Protein AF-A0A8J6YKX6-F1 (afdb_monomer)

Sequence (148 aa):
MSGEEVKLAVQTTLLSKEGQEGFKKIFEDPKFSSQLAKSMMKENQSLLKDLMKDPEYQKMMIQVMKDPEFEKNLLDLMKSSAYRNQVMTVMKDALQSPLFMDELMKLIAKAQEEAMKPEKKKGGEGSGGEGGGGGSDGGGGSQAGGGG

Foldseek 3Di:
DDPVVVVVVVVCCCPDPVNVVVVVVQCVDPVSVVVVCVVCVVVVVVVVVVLCVPPVSVVVVVVVCPPVVNVVVVVVVCVDPVNVVVVVVVVVVCCVDPVNVVVVVVVVVVVVVVVPPPPPPPDDDDDDDDDDDDDDDDDDDDDDDDDD

Structure (mmCIF, N/CA/C/O backbone):
data_AF-A0A8J6YKX6-F1
#
_entry.id   AF-A0A8J6YKX6-F1
#
loop_
_atom_site.group_PDB
_atom_site.id
_atom_site.type_symbol
_atom_site.label_atom_id
_atom_site.label_alt_id
_atom_site.label_comp_id
_atom_site.label_asym_id
_atom_site.label_entity_id
_atom_site.label_seq_id
_atom_site.pdbx_PDB_ins_code
_atom_site.Cartn_x
_atom_site.Cartn_y
_atom_site.Cartn_z
_atom_site.occupancy
_atom_site.B_iso_or_equiv
_atom_site.auth_seq_id
_atom_site.auth_comp_id
_atom_site.auth_asym_id
_atom_site.auth_atom_id
_atom_site.pdbx_PDB_model_num
ATOM 1 N N . MET A 1 1 ? -43.931 2.235 36.702 1.00 64.62 1 MET A N 1
ATOM 2 C CA . MET A 1 1 ? -43.121 2.652 35.547 1.00 64.62 1 MET A CA 1
ATOM 3 C C . MET A 1 1 ? -43.669 1.956 34.320 1.00 64.62 1 MET A C 1
ATOM 5 O O . MET A 1 1 ? -43.678 0.727 34.297 1.00 64.62 1 MET A O 1
ATOM 9 N N . SER A 1 2 ? -44.217 2.710 33.373 1.00 84.94 2 SER A N 1
ATOM 10 C CA . SER A 1 2 ? -44.665 2.176 32.083 1.00 84.94 2 SER A CA 1
ATOM 11 C C . SER A 1 2 ? -43.454 1.860 31.192 1.00 84.94 2 SER A C 1
ATOM 13 O O . SER A 1 2 ? -42.360 2.390 31.397 1.00 84.94 2 SER A O 1
ATOM 15 N N . GLY A 1 3 ? -43.622 0.997 30.185 1.00 87.00 3 GLY A N 1
ATOM 16 C CA . GLY A 1 3 ? -42.544 0.701 29.229 1.00 87.00 3 GLY A CA 1
ATOM 17 C C . GLY A 1 3 ? -42.051 1.940 28.466 1.00 87.00 3 GLY A C 1
ATOM 18 O O . GLY A 1 3 ? -40.880 2.010 28.093 1.00 87.00 3 GLY A O 1
ATOM 19 N N . GLU A 1 4 ? -42.914 2.943 28.287 1.00 88.62 4 GLU A N 1
ATOM 20 C CA . GLU A 1 4 ? -42.566 4.221 27.656 1.00 88.62 4 GLU A CA 1
ATOM 21 C C . GLU A 1 4 ? -41.690 5.095 28.557 1.00 88.62 4 GLU A C 1
ATOM 23 O O . GLU A 1 4 ? -40.705 5.660 28.084 1.00 88.62 4 GLU A O 1
ATOM 28 N N . GLU A 1 5 ? -41.978 5.142 29.859 1.00 88.00 5 GLU A N 1
ATOM 29 C CA . GLU A 1 5 ? -41.156 5.863 30.839 1.00 88.00 5 GLU A CA 1
ATOM 30 C C . GLU A 1 5 ? -39.748 5.259 30.938 1.00 88.00 5 GLU A C 1
ATOM 32 O O . GLU A 1 5 ? -38.759 5.992 30.979 1.00 88.00 5 GLU A O 1
ATOM 37 N N . VAL A 1 6 ? -39.638 3.924 30.902 1.00 87.94 6 VAL A N 1
ATOM 38 C CA . VAL A 1 6 ? -38.342 3.224 30.900 1.00 87.94 6 VAL A CA 1
ATOM 39 C C . VAL A 1 6 ? -37.559 3.526 29.622 1.00 87.94 6 VAL A C 1
ATOM 41 O O . VAL A 1 6 ? -36.370 3.836 29.689 1.00 87.94 6 VAL A O 1
ATOM 44 N N . LYS A 1 7 ? -38.209 3.491 28.453 1.00 90.44 7 LYS A N 1
ATOM 45 C CA . LYS A 1 7 ? -37.564 3.812 27.171 1.00 90.44 7 LYS A CA 1
ATOM 46 C C . LYS A 1 7 ? -37.055 5.255 27.139 1.00 90.44 7 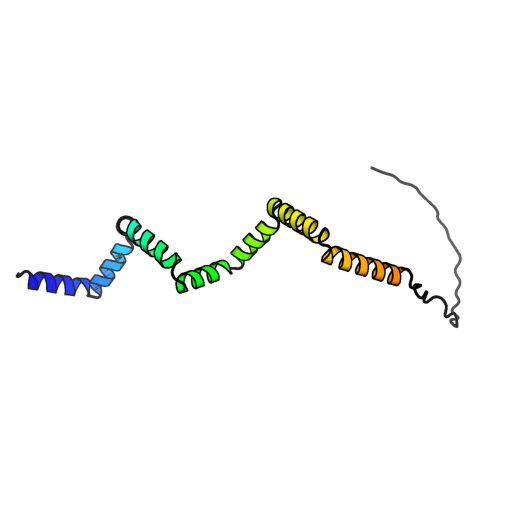LYS A C 1
ATOM 48 O O . LYS A 1 7 ? -35.927 5.485 26.706 1.00 90.44 7 LYS A O 1
ATOM 53 N N . LEU A 1 8 ? -37.860 6.208 27.614 1.00 91.81 8 LEU A N 1
ATOM 54 C CA . LEU A 1 8 ? -37.495 7.625 27.662 1.00 91.81 8 LEU A CA 1
ATOM 55 C C . LEU A 1 8 ? -36.328 7.871 28.627 1.00 91.81 8 LEU A C 1
ATOM 57 O O . LEU A 1 8 ? -35.396 8.601 28.287 1.00 91.81 8 LEU A O 1
ATOM 61 N N . ALA A 1 9 ? -36.346 7.229 29.798 1.00 89.38 9 ALA A N 1
ATOM 62 C CA . ALA A 1 9 ? -35.261 7.314 30.770 1.00 89.38 9 ALA A CA 1
ATOM 63 C C . ALA A 1 9 ? -33.952 6.764 30.189 1.00 89.38 9 ALA A C 1
ATOM 65 O O . 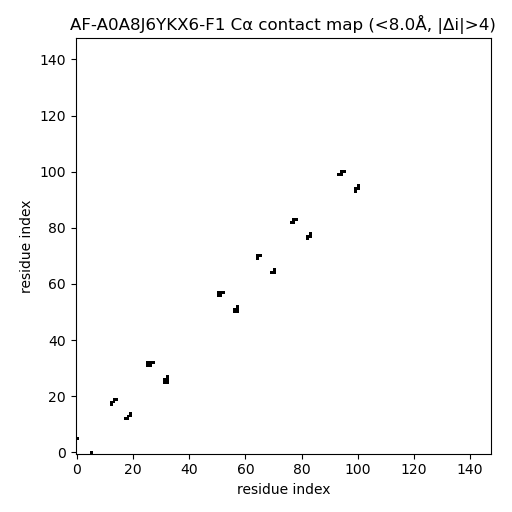ALA A 1 9 ? -32.937 7.455 30.211 1.00 89.38 9 ALA A O 1
ATOM 66 N N . VAL A 1 10 ? -33.990 5.576 29.574 1.00 86.62 10 VAL A N 1
ATOM 67 C CA . VAL A 1 10 ? -32.820 4.978 28.912 1.00 86.62 10 VAL A CA 1
ATOM 68 C C . VAL A 1 10 ? -32.302 5.885 27.797 1.00 86.62 10 VAL A C 1
ATOM 70 O O . VAL A 1 10 ? -31.114 6.183 27.761 1.00 86.62 10 VAL A O 1
ATOM 73 N N . GLN A 1 11 ? -33.169 6.387 26.917 1.00 87.81 11 GLN A N 1
ATOM 74 C CA . GLN A 1 11 ? -32.756 7.280 25.833 1.00 87.81 11 GLN A CA 1
ATOM 75 C C . GLN A 1 11 ? -32.114 8.569 26.363 1.00 87.81 11 GLN A C 1
ATOM 77 O O . GLN A 1 11 ? -31.071 8.986 25.863 1.00 87.81 11 GLN A O 1
ATOM 82 N N . THR A 1 12 ? -32.704 9.170 27.396 1.00 89.94 12 THR A N 1
ATOM 83 C CA . THR A 1 12 ? -32.188 10.398 28.013 1.00 89.94 12 THR A CA 1
ATOM 84 C C . THR A 1 12 ? -30.823 10.160 28.646 1.00 89.94 12 THR A C 1
ATOM 86 O O . THR A 1 12 ? -29.912 10.953 28.435 1.00 89.94 12 THR A O 1
ATOM 89 N N . THR A 1 13 ? -30.645 9.046 29.361 1.00 88.88 13 THR A N 1
ATOM 90 C CA . THR A 1 13 ? -29.366 8.694 29.989 1.00 88.88 13 THR A CA 1
ATOM 91 C C . THR A 1 13 ? -28.289 8.356 28.960 1.00 88.88 13 THR A C 1
ATOM 93 O O . THR A 1 13 ? -27.156 8.789 29.121 1.00 88.88 13 THR A O 1
ATOM 96 N N . LEU A 1 14 ? -28.613 7.626 27.888 1.00 87.88 14 LEU A N 1
ATOM 97 C CA . LEU A 1 14 ? -27.630 7.269 26.854 1.00 87.88 14 LEU A CA 1
ATOM 98 C C . LEU A 1 14 ? -27.178 8.487 26.034 1.00 87.88 14 LEU A C 1
ATOM 100 O O . LEU A 1 14 ? -26.025 8.547 25.613 1.00 87.88 14 LEU A O 1
ATOM 104 N N . LEU A 1 15 ? -28.079 9.445 25.794 1.00 90.88 15 LEU A N 1
ATOM 105 C CA . LEU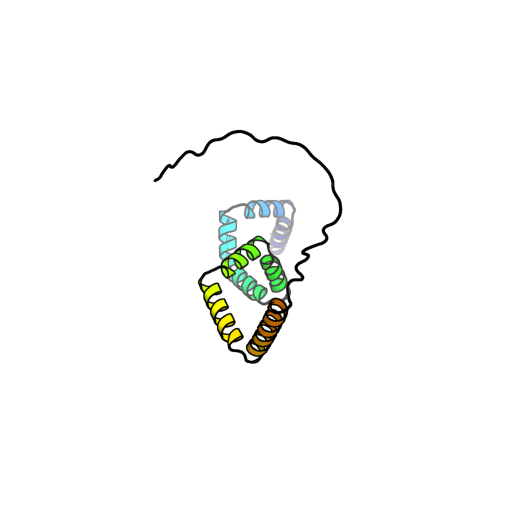 A 1 15 ? -27.790 10.651 25.013 1.00 90.88 15 LEU A CA 1
ATOM 106 C C . LEU A 1 15 ? -27.223 11.803 25.854 1.00 90.88 15 LEU A C 1
ATOM 108 O O . LEU A 1 15 ? -26.753 12.786 25.275 1.00 90.88 15 LEU A O 1
ATOM 112 N N . SER A 1 16 ? -27.251 11.704 27.188 1.00 94.25 16 SER A N 1
ATOM 113 C CA . SER A 1 16 ? -26.675 12.722 28.068 1.00 94.25 16 SER A CA 1
ATOM 114 C C . SER A 1 16 ? -25.150 12.775 27.933 1.00 94.25 16 SER A C 1
ATOM 116 O O . SER A 1 16 ? -24.506 11.838 27.453 1.00 94.25 16 SER A O 1
ATOM 118 N N . LYS A 1 17 ? -24.545 13.883 28.372 1.00 92.94 17 LYS A N 1
ATOM 119 C CA . LYS A 1 17 ? -23.082 14.024 28.369 1.00 92.94 17 LYS A CA 1
ATOM 120 C C . LYS A 1 17 ? -22.421 12.968 29.251 1.00 92.94 17 LYS A C 1
ATOM 122 O O . LYS A 1 17 ? -21.433 12.366 28.848 1.00 92.94 17 LYS A O 1
ATOM 127 N N . GLU A 1 18 ? -23.016 12.693 30.405 1.00 90.81 18 GLU A N 1
ATOM 128 C CA . GLU A 1 18 ? -22.569 11.673 31.353 1.00 90.81 18 GLU A CA 1
ATOM 129 C C . GLU A 1 18 ? -22.667 10.270 30.737 1.00 90.81 18 GLU A C 1
ATOM 131 O O . GLU A 1 18 ? -21.757 9.460 30.908 1.00 90.81 18 GLU A O 1
ATOM 136 N N . GLY A 1 19 ? -23.724 9.998 29.963 1.00 88.69 19 GLY A N 1
ATOM 137 C CA . GLY A 1 19 ? -23.857 8.771 29.178 1.00 88.69 19 GLY A CA 1
ATOM 138 C C . GLY A 1 19 ? -22.756 8.625 28.131 1.00 88.69 19 GLY A C 1
ATOM 139 O O . GLY A 1 19 ? -22.103 7.585 28.066 1.00 88.69 19 GLY A O 1
ATOM 140 N N . GLN A 1 20 ? -22.490 9.678 27.352 1.00 90.19 20 GLN A N 1
ATOM 141 C CA . GLN A 1 20 ? -21.415 9.685 26.352 1.00 90.19 20 GLN A CA 1
ATOM 142 C C . GLN A 1 20 ? -20.028 9.495 26.983 1.00 90.19 20 GLN A C 1
ATOM 144 O O . GLN A 1 20 ? -19.210 8.742 26.454 1.00 90.19 20 GLN A O 1
ATOM 149 N N . GLU A 1 21 ? -19.751 10.143 28.115 1.00 92.75 21 GLU A N 1
ATOM 150 C CA . GLU A 1 21 ? -18.509 9.955 28.873 1.00 92.75 21 GLU A CA 1
ATOM 151 C C . GLU A 1 21 ? -18.394 8.543 29.454 1.00 92.75 21 GLU A C 1
ATOM 153 O O . GLU A 1 21 ? -17.321 7.938 29.399 1.00 92.75 21 GLU A O 1
ATOM 158 N N . GLY A 1 22 ? -19.497 7.992 29.966 1.00 89.88 22 GLY A N 1
ATOM 159 C CA . GLY A 1 22 ? -19.578 6.605 30.414 1.00 89.88 22 GLY A CA 1
ATOM 160 C C . GLY A 1 22 ? -19.259 5.628 29.284 1.00 89.88 22 GLY A C 1
ATOM 161 O O . GLY A 1 22 ? -18.421 4.745 29.460 1.00 89.88 22 GLY A O 1
ATOM 162 N N . PHE A 1 23 ? -19.841 5.831 28.099 1.00 87.88 23 PHE A N 1
ATOM 163 C CA . PHE A 1 23 ? -19.519 5.027 26.921 1.00 87.88 23 PHE A CA 1
ATOM 164 C C . PHE A 1 23 ? -18.056 5.145 26.523 1.00 87.88 23 PHE A C 1
ATOM 166 O O . PHE A 1 23 ? -17.433 4.114 26.301 1.00 87.88 23 PHE A O 1
ATOM 173 N N . LYS A 1 24 ? -17.473 6.349 26.477 1.00 89.19 24 LYS A N 1
ATOM 174 C CA . LYS A 1 24 ? -16.042 6.510 26.162 1.00 89.19 24 LYS A CA 1
ATOM 175 C C . LYS A 1 24 ? -15.160 5.662 27.082 1.00 89.19 24 LYS A C 1
ATOM 177 O O . LYS A 1 24 ? -14.336 4.903 26.585 1.00 89.19 24 LYS A O 1
ATOM 182 N N . LYS A 1 25 ? -15.413 5.694 28.394 1.00 92.50 25 LYS A N 1
ATOM 183 C CA . LYS A 1 25 ? -14.687 4.867 29.376 1.00 92.50 25 LYS A CA 1
ATOM 184 C C . LYS A 1 25 ? -14.881 3.366 29.148 1.00 92.50 25 LYS A C 1
ATOM 186 O O . LYS A 1 25 ? -13.948 2.594 29.320 1.00 92.50 25 LYS A O 1
ATOM 191 N N . ILE A 1 26 ? -16.082 2.944 28.755 1.00 91.06 26 ILE A N 1
ATOM 192 C CA . ILE A 1 26 ? -16.368 1.538 28.429 1.00 91.06 26 ILE A CA 1
ATOM 193 C C . ILE A 1 26 ? -15.637 1.113 27.146 1.00 91.06 26 ILE A C 1
ATOM 195 O O . ILE A 1 26 ? -15.106 0.011 27.086 1.00 91.06 26 ILE A O 1
ATOM 199 N N . PHE A 1 27 ? -15.560 1.979 26.135 1.00 89.94 27 PHE A N 1
ATOM 200 C CA . PHE A 1 27 ? -14.796 1.720 24.910 1.00 89.94 27 PHE A CA 1
ATOM 201 C C . PHE A 1 27 ? -13.281 1.667 25.156 1.00 89.94 27 PHE A C 1
ATOM 203 O O . PHE A 1 27 ? -12.570 0.946 24.461 1.00 89.94 27 PHE A O 1
ATOM 210 N N . GLU A 1 28 ? -12.773 2.378 26.159 1.00 92.81 28 GLU A N 1
ATOM 211 C CA . GLU A 1 28 ? -11.372 2.274 26.580 1.00 92.81 28 GLU A CA 1
ATOM 212 C C . GLU A 1 28 ? -11.061 0.946 27.296 1.00 92.81 28 GLU A C 1
ATOM 214 O O . GLU A 1 28 ? -9.893 0.557 27.367 1.00 92.81 28 GLU A O 1
ATOM 219 N N . ASP A 1 29 ? -12.072 0.207 27.778 1.00 95.31 29 ASP A N 1
ATOM 220 C CA . ASP A 1 29 ? -11.866 -1.109 28.385 1.00 95.31 29 ASP A CA 1
ATOM 221 C C . ASP A 1 29 ? -11.449 -2.153 27.322 1.00 95.31 29 ASP A C 1
ATOM 223 O O . ASP A 1 29 ? -12.208 -2.444 26.387 1.00 95.31 29 ASP A O 1
ATOM 227 N N . PRO A 1 30 ? -10.270 -2.793 27.460 1.00 93.50 30 PRO A N 1
ATOM 228 C CA . PRO A 1 30 ? -9.772 -3.736 26.460 1.00 93.50 30 PRO A CA 1
ATOM 229 C C . PRO A 1 30 ? -10.638 -4.988 26.289 1.00 93.50 30 PRO A C 1
ATOM 231 O O . PRO A 1 30 ? -10.671 -5.564 25.198 1.00 93.50 30 PRO A O 1
ATOM 234 N N . LYS A 1 31 ? -11.329 -5.449 27.341 1.00 93.19 31 LYS A N 1
ATOM 235 C CA . LYS A 1 31 ? -12.1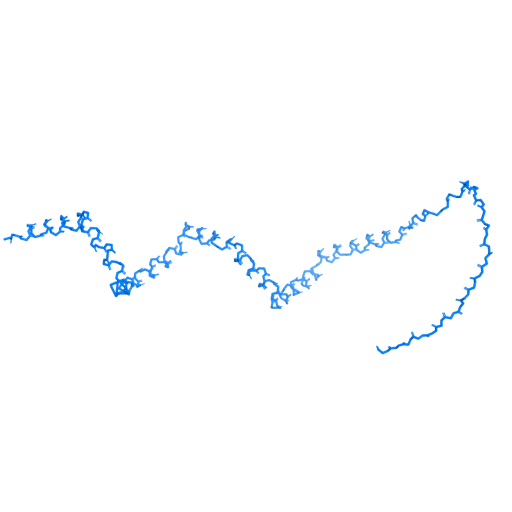86 -6.642 27.254 1.00 93.19 31 LYS A CA 1
ATOM 236 C C . LYS A 1 31 ? -13.442 -6.318 26.464 1.00 93.19 31 LYS A C 1
ATOM 238 O O . LYS A 1 31 ? -13.791 -7.086 25.565 1.00 93.19 31 LYS A O 1
ATOM 243 N N . PHE A 1 32 ? -14.075 -5.185 26.761 1.00 92.69 32 PHE A N 1
ATOM 244 C CA . PHE A 1 32 ? -15.230 -4.701 26.016 1.00 92.69 32 PHE A CA 1
ATOM 245 C C . PHE A 1 32 ? -14.866 -4.446 24.552 1.00 92.69 32 PHE A C 1
ATOM 247 O O . PHE A 1 32 ? -15.485 -5.030 23.663 1.00 92.69 32 PHE A O 1
ATOM 254 N N . SER A 1 33 ? -13.802 -3.683 24.291 1.00 92.38 33 SER A N 1
ATOM 255 C CA . SER A 1 33 ? -13.340 -3.405 22.926 1.00 92.38 33 SER A CA 1
ATOM 256 C C . SER A 1 33 ? -12.951 -4.669 22.157 1.00 92.38 33 SER A C 1
ATOM 258 O O . SER A 1 33 ? -13.267 -4.786 20.976 1.00 92.38 33 SER A O 1
ATOM 260 N N . SER A 1 34 ? -12.345 -5.669 22.808 1.00 93.50 34 SER A N 1
ATOM 261 C CA . SER A 1 34 ? -12.057 -6.959 22.167 1.00 93.50 34 SER A CA 1
ATOM 262 C C . SER A 1 34 ? -13.329 -7.721 21.795 1.00 93.50 34 SER A C 1
ATOM 264 O O . SER A 1 34 ? -13.420 -8.270 20.696 1.00 93.50 34 SER A O 1
ATOM 266 N N . GLN A 1 35 ? -14.313 -7.778 22.694 1.00 94.38 35 GLN A N 1
ATOM 267 C CA . GLN A 1 35 ? -15.582 -8.456 22.427 1.00 94.38 35 GLN A CA 1
ATOM 268 C C . GLN A 1 35 ? -16.385 -7.745 21.337 1.00 94.38 35 GLN A C 1
ATOM 270 O O . GLN A 1 35 ? -16.918 -8.415 20.453 1.00 94.38 35 GLN A O 1
ATOM 275 N N . LEU A 1 36 ? -16.408 -6.413 21.353 1.00 92.12 36 LEU A N 1
ATOM 276 C CA . LEU A 1 36 ? -17.054 -5.605 20.328 1.00 92.12 36 LEU A CA 1
ATOM 277 C C . LEU A 1 36 ? -16.364 -5.756 18.966 1.00 92.12 36 LEU A C 1
ATOM 279 O O . LEU A 1 36 ? -17.023 -5.988 17.957 1.00 92.12 36 LEU A O 1
ATOM 283 N N . ALA A 1 37 ? -15.031 -5.708 18.923 1.00 92.50 37 ALA A N 1
ATOM 284 C CA . ALA A 1 37 ? -14.287 -5.932 17.686 1.00 92.50 37 ALA A CA 1
ATOM 285 C C . ALA A 1 37 ? -14.559 -7.331 17.110 1.00 92.50 37 ALA A C 1
ATOM 287 O O . ALA A 1 37 ? -14.730 -7.477 15.901 1.00 92.50 37 ALA A O 1
ATOM 288 N N . LYS A 1 38 ? -14.647 -8.357 17.968 1.00 94.81 38 LYS A N 1
ATOM 289 C CA . LYS A 1 38 ? -14.991 -9.727 17.556 1.00 94.81 38 LYS A CA 1
ATOM 290 C C . LYS A 1 38 ? -16.414 -9.830 17.018 1.00 94.81 38 LYS A C 1
ATOM 292 O O . LYS A 1 38 ? -16.613 -10.513 16.017 1.00 94.81 38 LYS A O 1
ATOM 297 N N . SER A 1 39 ? -17.385 -9.177 17.656 1.00 94.94 39 SER A N 1
ATOM 298 C CA . SER A 1 39 ? -18.780 -9.235 17.210 1.00 94.94 39 SER A CA 1
ATOM 299 C C . SER A 1 39 ? -18.998 -8.508 15.886 1.00 94.94 39 SER A C 1
ATOM 301 O O . SER A 1 39 ? -19.799 -8.973 15.088 1.00 94.94 39 SER A O 1
ATOM 303 N N . MET A 1 40 ? -18.255 -7.427 15.627 1.00 94.12 40 MET A N 1
ATOM 304 C CA . MET A 1 40 ? -18.339 -6.654 14.382 1.00 94.12 40 MET A CA 1
ATOM 305 C C . MET A 1 40 ? -17.403 -7.161 13.278 1.00 94.12 40 MET A C 1
ATOM 307 O O . MET A 1 40 ? -17.414 -6.625 12.171 1.00 94.12 40 MET A O 1
ATOM 311 N N . MET A 1 41 ? -16.553 -8.156 13.553 1.00 93.00 41 MET A N 1
ATOM 312 C CA . MET A 1 41 ? -15.468 -8.554 12.650 1.00 93.00 41 MET A CA 1
ATOM 313 C C . MET A 1 41 ? -15.978 -8.976 11.268 1.00 93.00 41 MET A C 1
ATOM 315 O O . MET A 1 41 ? -15.386 -8.611 10.252 1.00 93.00 41 MET A O 1
ATOM 319 N N . LYS A 1 42 ? -17.075 -9.739 11.224 1.00 95.56 42 LYS A N 1
ATOM 320 C CA . LYS A 1 42 ? -17.624 -10.295 9.983 1.00 95.56 42 LYS A CA 1
ATOM 321 C C . LYS A 1 42 ? -18.219 -9.198 9.101 1.00 95.56 42 LYS A C 1
ATOM 323 O O . LYS A 1 42 ? -17.928 -9.132 7.907 1.00 95.56 42 LYS A O 1
ATOM 328 N N . GLU A 1 43 ? -19.016 -8.325 9.696 1.00 95.00 43 GLU A N 1
ATOM 329 C CA . GLU A 1 43 ? -19.667 -7.195 9.042 1.00 95.00 43 GLU A CA 1
ATOM 330 C C . GLU A 1 43 ? -18.620 -6.177 8.591 1.00 95.00 43 GLU A C 1
ATOM 332 O O . GLU A 1 43 ? -18.653 -5.735 7.445 1.00 95.00 43 GLU A O 1
ATOM 337 N N . ASN A 1 44 ? -17.626 -5.885 9.436 1.00 93.81 44 ASN A N 1
ATOM 338 C CA . ASN A 1 44 ? -16.520 -4.996 9.095 1.00 93.81 44 ASN A CA 1
ATOM 339 C C . ASN A 1 44 ? -15.674 -5.553 7.940 1.00 93.81 44 ASN A C 1
ATOM 341 O O . ASN A 1 44 ? -15.287 -4.811 7.042 1.00 93.81 44 ASN A O 1
ATOM 345 N N . GLN A 1 45 ? -15.425 -6.867 7.905 1.00 94.75 45 GLN A N 1
ATOM 346 C CA . GLN A 1 45 ? -14.742 -7.499 6.776 1.00 94.75 45 GLN A CA 1
ATOM 347 C C . GLN A 1 45 ? -15.558 -7.385 5.481 1.00 94.75 45 GLN A C 1
ATOM 349 O O . GLN A 1 45 ? -14.977 -7.157 4.419 1.00 94.75 45 GLN A O 1
ATOM 354 N N . SER A 1 46 ? -16.880 -7.564 5.547 1.00 95.81 46 SER A N 1
ATOM 355 C CA . SER A 1 46 ? -17.752 -7.380 4.381 1.00 95.81 46 SER A CA 1
ATOM 356 C C . SER A 1 46 ? -17.707 -5.936 3.892 1.00 95.81 46 SER A C 1
ATOM 358 O O . SER A 1 46 ? -17.443 -5.702 2.717 1.00 95.81 46 SER A O 1
ATOM 360 N N . LEU A 1 47 ? -17.856 -4.979 4.810 1.00 95.56 47 LEU A N 1
ATOM 361 C CA . LEU A 1 47 ? -17.780 -3.553 4.517 1.00 95.56 47 LEU A CA 1
ATOM 362 C C . LEU A 1 47 ? -16.449 -3.188 3.853 1.00 95.56 47 LEU A C 1
ATOM 364 O O . LEU A 1 47 ? -16.454 -2.558 2.803 1.00 95.56 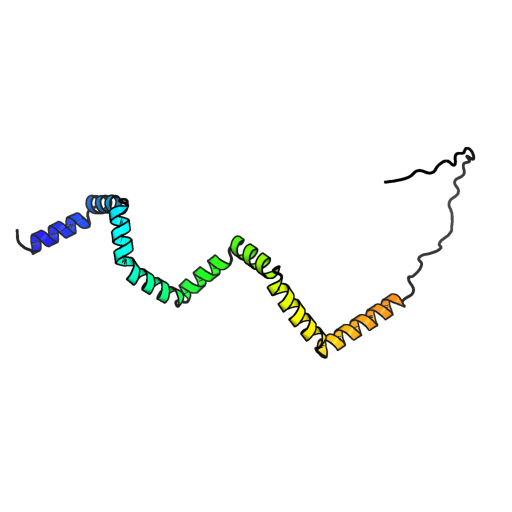47 LEU A O 1
ATOM 368 N N . LEU A 1 48 ? -15.313 -3.629 4.406 1.00 93.94 48 LEU A N 1
ATOM 369 C CA . LEU A 1 48 ? -13.999 -3.379 3.804 1.00 93.94 48 LEU A CA 1
ATOM 370 C C . LEU A 1 48 ? -13.888 -3.973 2.395 1.00 93.94 48 LEU A C 1
ATOM 372 O O . LEU A 1 48 ? -13.331 -3.335 1.506 1.00 93.94 48 LEU A O 1
ATOM 376 N N . LYS A 1 49 ? -14.414 -5.182 2.166 1.00 95.06 49 LYS A N 1
ATOM 377 C CA . LYS A 1 49 ? -14.406 -5.812 0.834 1.00 95.06 49 LYS A CA 1
ATOM 378 C C . LYS A 1 49 ? -15.235 -5.047 -0.183 1.00 95.06 49 LYS A C 1
ATOM 380 O O . LYS A 1 49 ? -14.857 -5.013 -1.352 1.00 95.06 49 LYS A O 1
ATOM 385 N N . ASP A 1 50 ? -16.348 -4.475 0.243 1.00 95.50 50 ASP A N 1
ATOM 386 C CA . ASP A 1 50 ? -17.203 -3.691 -0.637 1.00 95.50 50 ASP A CA 1
ATOM 387 C C . ASP A 1 50 ? -16.616 -2.299 -0.879 1.00 95.50 50 ASP A C 1
ATOM 389 O O . ASP A 1 50 ? -16.562 -1.869 -2.029 1.00 95.50 50 ASP A O 1
ATOM 393 N N . LEU A 1 51 ? -16.027 -1.667 0.141 1.00 94.69 51 LEU A N 1
ATOM 394 C CA . LEU A 1 51 ? -15.258 -0.430 -0.015 1.00 94.69 51 LEU A CA 1
ATOM 395 C C . LEU A 1 51 ? -14.055 -0.612 -0.947 1.00 94.69 51 LEU A C 1
ATOM 397 O O . LEU A 1 51 ? -13.788 0.255 -1.759 1.00 94.69 51 LEU A O 1
ATOM 401 N N . MET A 1 52 ? -13.363 -1.754 -0.947 1.00 92.31 52 MET A N 1
ATOM 402 C CA . MET A 1 52 ? -12.288 -1.998 -1.928 1.00 92.31 52 MET A CA 1
ATOM 403 C C . MET A 1 52 ? -12.760 -1.955 -3.392 1.00 92.31 52 MET A C 1
ATOM 405 O O . MET A 1 52 ? -11.943 -1.761 -4.294 1.00 92.31 52 MET A O 1
ATOM 409 N N . LYS A 1 53 ? -14.058 -2.135 -3.654 1.00 94.56 53 LYS A N 1
ATOM 410 C CA . LYS A 1 53 ? -14.651 -2.013 -4.995 1.00 94.56 53 LYS A CA 1
ATOM 411 C C . LYS A 1 53 ? -15.134 -0.591 -5.289 1.00 94.56 53 LYS A C 1
ATOM 413 O O . LYS A 1 53 ? -15.462 -0.303 -6.437 1.00 94.56 53 LYS A O 1
ATOM 418 N N . ASP A 1 54 ? -15.189 0.268 -4.278 1.00 96.81 54 ASP A N 1
ATOM 419 C CA . ASP A 1 54 ? -15.630 1.648 -4.401 1.00 96.81 54 ASP A CA 1
ATOM 420 C C . ASP A 1 54 ? -14.526 2.537 -5.020 1.00 96.81 54 ASP A C 1
ATOM 422 O O . ASP A 1 54 ? -13.374 2.487 -4.572 1.00 96.81 54 ASP A O 1
ATOM 426 N N . PRO A 1 55 ? -14.836 3.366 -6.035 1.00 94.44 55 PRO A N 1
ATOM 427 C CA . PRO A 1 55 ? -13.842 4.209 -6.700 1.00 94.44 55 PRO A CA 1
ATOM 428 C C . PRO A 1 55 ? -13.160 5.241 -5.792 1.00 94.44 55 PRO A C 1
ATOM 430 O O . PRO A 1 55 ? -11.971 5.525 -5.974 1.00 94.44 55 PRO A O 1
ATOM 433 N N . GLU A 1 56 ? -13.874 5.825 -4.826 1.00 94.88 56 GLU A N 1
ATOM 434 C CA . GLU A 1 56 ? -13.291 6.821 -3.921 1.00 94.88 56 GLU A CA 1
ATOM 435 C C . GLU A 1 56 ? -12.326 6.153 -2.945 1.00 94.88 56 GLU A C 1
ATOM 437 O O . GLU A 1 56 ? -11.202 6.629 -2.748 1.00 94.88 56 GLU A O 1
ATOM 442 N N . TYR A 1 57 ? -12.711 4.999 -2.402 1.00 94.38 57 TYR A N 1
ATOM 443 C CA . TYR A 1 57 ? -11.832 4.215 -1.540 1.00 94.38 57 TYR A CA 1
ATOM 444 C C . TYR A 1 57 ? -10.598 3.692 -2.286 1.00 94.38 57 TYR A C 1
ATOM 446 O O . TYR A 1 57 ? -9.481 3.770 -1.768 1.00 94.38 57 TYR A O 1
ATOM 454 N N . GLN A 1 58 ? -10.752 3.238 -3.532 1.00 92.31 58 GLN A N 1
ATOM 455 C CA . GLN A 1 58 ? -9.620 2.870 -4.389 1.00 92.31 58 GLN A CA 1
ATOM 456 C C . GLN A 1 58 ? -8.667 4.045 -4.610 1.00 92.31 58 GLN A C 1
ATOM 458 O O . GLN A 1 58 ? -7.450 3.875 -4.532 1.00 92.31 58 GLN A O 1
ATOM 463 N N . LYS A 1 59 ? -9.194 5.251 -4.840 1.00 94.50 59 LYS A N 1
ATOM 464 C CA . LYS A 1 59 ? -8.371 6.454 -5.000 1.00 94.50 59 LYS A CA 1
ATOM 465 C C . LYS A 1 59 ? -7.571 6.765 -3.737 1.00 94.50 59 LYS A C 1
ATOM 467 O O . LYS A 1 59 ? -6.386 7.081 -3.847 1.00 94.50 59 LYS A O 1
ATOM 472 N N . MET A 1 60 ? -8.184 6.641 -2.560 1.00 92.75 60 MET A N 1
ATOM 473 C CA . MET A 1 60 ? -7.474 6.783 -1.284 1.00 92.75 60 MET A CA 1
ATOM 474 C C . MET A 1 60 ? -6.384 5.715 -1.132 1.00 92.75 60 MET A C 1
ATOM 476 O O . MET A 1 60 ? -5.255 6.042 -0.777 1.00 92.75 60 MET A O 1
ATOM 480 N N . MET A 1 61 ? -6.668 4.460 -1.486 1.00 90.38 61 MET A N 1
ATOM 481 C CA . MET A 1 61 ? -5.675 3.381 -1.434 1.00 90.38 61 MET A CA 1
ATOM 482 C C . MET A 1 61 ? -4.491 3.632 -2.382 1.00 90.38 61 MET A C 1
ATOM 484 O O . MET A 1 61 ? -3.338 3.433 -2.006 1.00 90.38 61 MET A O 1
ATOM 488 N N . ILE A 1 62 ? -4.747 4.136 -3.591 1.00 90.25 62 ILE A N 1
ATOM 489 C CA . ILE A 1 62 ? -3.692 4.521 -4.540 1.00 90.25 62 ILE A CA 1
ATOM 490 C C . ILE A 1 62 ? -2.840 5.664 -3.978 1.00 90.25 62 ILE A C 1
ATOM 492 O O . ILE A 1 62 ? -1.634 5.684 -4.200 1.00 90.25 62 ILE A O 1
ATOM 496 N N . GLN A 1 63 ? -3.434 6.619 -3.258 1.00 91.19 63 GLN A N 1
ATOM 497 C CA . GLN A 1 63 ? -2.660 7.671 -2.594 1.00 91.19 63 GLN A CA 1
ATOM 498 C C . GLN A 1 63 ? -1.735 7.098 -1.519 1.00 91.19 63 GLN A C 1
ATOM 500 O O . GLN A 1 63 ? -0.582 7.508 -1.459 1.00 91.19 63 GLN A O 1
ATOM 505 N N . VAL A 1 64 ? -2.194 6.111 -0.744 1.00 89.69 64 VAL A N 1
ATOM 506 C CA . VAL A 1 64 ? -1.347 5.398 0.230 1.00 89.69 64 VAL A CA 1
ATOM 507 C C . VAL A 1 64 ? -0.206 4.648 -0.468 1.00 89.69 64 VAL A C 1
ATOM 509 O O . VAL A 1 64 ? 0.927 4.689 -0.005 1.00 89.69 64 VAL A O 1
ATOM 512 N N . MET A 1 65 ? -0.455 4.023 -1.623 1.00 88.81 65 MET A N 1
ATOM 513 C CA . MET A 1 65 ? 0.597 3.359 -2.413 1.00 88.81 65 MET A CA 1
ATOM 514 C C . MET A 1 65 ? 1.621 4.325 -3.028 1.00 88.81 65 MET A C 1
ATOM 516 O O . MET A 1 65 ? 2.679 3.890 -3.466 1.00 88.81 65 MET A O 1
ATOM 520 N N . LYS A 1 66 ? 1.332 5.627 -3.091 1.00 90.06 66 LYS A N 1
ATOM 521 C CA . LYS A 1 66 ? 2.291 6.650 -3.541 1.00 90.06 66 LYS A CA 1
ATOM 522 C C . LYS A 1 66 ? 3.198 7.149 -2.418 1.00 90.06 66 LYS A C 1
ATOM 524 O O . LYS A 1 66 ? 3.930 8.115 -2.620 1.00 90.06 66 LYS A O 1
ATOM 529 N N . ASP A 1 67 ? 3.131 6.535 -1.243 1.00 93.25 67 ASP A N 1
ATOM 530 C CA . ASP A 1 67 ? 4.040 6.854 -0.157 1.00 93.25 67 ASP A CA 1
ATOM 531 C C . ASP A 1 67 ? 5.507 6.556 -0.556 1.00 93.25 67 ASP A C 1
ATOM 533 O O . ASP A 1 67 ? 5.771 5.513 -1.170 1.00 93.25 67 ASP A O 1
ATOM 537 N N . PRO A 1 68 ? 6.478 7.431 -0.221 1.00 91.69 68 PRO A N 1
ATOM 538 C CA . PRO A 1 68 ? 7.888 7.235 -0.564 1.00 91.69 68 PRO A CA 1
ATOM 539 C C . PRO A 1 68 ? 8.488 5.916 -0.060 1.00 91.69 68 PRO A C 1
ATOM 541 O O . PRO A 1 68 ? 9.398 5.367 -0.688 1.00 91.69 68 PRO A O 1
ATOM 544 N N . GLU A 1 69 ? 8.004 5.383 1.064 1.00 91.94 69 GLU A N 1
ATOM 545 C CA . GLU A 1 69 ? 8.447 4.088 1.578 1.00 91.94 69 GLU A CA 1
ATOM 546 C C . GLU A 1 69 ? 7.971 2.949 0.672 1.00 91.94 69 GLU A C 1
ATOM 548 O O . GLU A 1 69 ? 8.740 2.036 0.351 1.00 91.94 69 GLU A O 1
ATOM 553 N N . PHE A 1 70 ? 6.729 3.023 0.191 1.00 90.69 70 PHE A N 1
ATOM 554 C CA . PHE A 1 70 ? 6.211 2.063 -0.780 1.00 90.69 70 PHE A CA 1
ATOM 555 C C . PHE A 1 70 ? 6.956 2.163 -2.115 1.00 90.69 70 PHE A C 1
ATOM 557 O O . PHE A 1 70 ? 7.341 1.138 -2.681 1.00 90.69 70 PHE A O 1
ATOM 564 N N . GLU A 1 71 ? 7.235 3.380 -2.587 1.00 89.94 71 GLU A N 1
ATOM 565 C CA . GLU A 1 71 ? 8.028 3.606 -3.798 1.00 89.94 71 GLU A CA 1
ATOM 566 C C . GLU A 1 71 ? 9.428 2.991 -3.679 1.00 89.94 71 GLU A C 1
ATOM 568 O O . GLU A 1 71 ? 9.873 2.280 -4.583 1.00 89.94 71 GLU A O 1
ATOM 573 N N . LYS A 1 72 ? 10.108 3.184 -2.545 1.00 93.69 72 LYS A N 1
ATOM 574 C CA . LYS A 1 72 ? 11.415 2.569 -2.286 1.00 93.69 72 LYS A CA 1
ATOM 575 C C . LYS A 1 72 ? 11.344 1.042 -2.344 1.00 93.69 72 LYS A C 1
ATOM 577 O O . LYS A 1 72 ? 12.173 0.421 -3.011 1.00 93.69 72 LYS A O 1
ATOM 582 N N . ASN A 1 73 ? 10.346 0.443 -1.695 1.00 91.19 73 ASN A N 1
ATOM 583 C CA . ASN A 1 73 ? 10.140 -1.006 -1.726 1.00 91.19 73 ASN A CA 1
ATOM 584 C C . ASN A 1 73 ? 9.886 -1.514 -3.155 1.00 91.19 73 ASN A C 1
ATOM 586 O O . ASN A 1 73 ? 10.425 -2.549 -3.556 1.00 91.19 73 ASN A O 1
ATOM 590 N N . LEU A 1 74 ? 9.122 -0.765 -3.955 1.00 91.12 74 LEU A N 1
ATOM 591 C CA . LEU A 1 74 ? 8.877 -1.082 -5.361 1.00 91.12 74 LEU A CA 1
ATOM 592 C C . LEU A 1 74 ? 10.155 -0.968 -6.212 1.00 91.12 74 LEU A C 1
ATOM 594 O O . LEU A 1 74 ? 10.433 -1.846 -7.031 1.00 91.12 74 LEU A O 1
ATOM 598 N N . LEU A 1 75 ? 10.966 0.073 -6.003 1.00 91.88 75 LEU A N 1
ATOM 599 C CA . LEU A 1 75 ? 12.263 0.243 -6.669 1.00 91.88 75 LEU A CA 1
ATOM 600 C C . LEU A 1 75 ? 13.228 -0.898 -6.330 1.00 91.88 75 LEU A C 1
ATOM 602 O O . LEU A 1 75 ? 13.950 -1.379 -7.206 1.00 91.88 75 LEU A O 1
ATOM 606 N N . ASP A 1 76 ? 13.243 -1.353 -5.082 1.00 93.62 76 ASP A N 1
ATOM 607 C CA . ASP A 1 76 ? 14.080 -2.475 -4.665 1.00 93.62 76 ASP A CA 1
ATOM 608 C C . ASP A 1 76 ? 13.582 -3.806 -5.249 1.00 93.62 76 ASP A C 1
ATOM 610 O O . ASP A 1 76 ? 14.398 -4.619 -5.698 1.00 93.62 76 ASP A O 1
ATOM 614 N N . LEU A 1 77 ? 12.265 -3.989 -5.392 1.00 92.69 77 LEU A N 1
ATOM 615 C CA . LEU A 1 77 ? 11.696 -5.124 -6.126 1.00 92.69 77 LEU A CA 1
ATOM 616 C C . LEU A 1 77 ? 12.130 -5.128 -7.600 1.00 92.69 77 LEU A C 1
ATOM 618 O O . LEU A 1 77 ? 12.505 -6.179 -8.124 1.00 92.69 77 LEU A O 1
ATOM 622 N N . MET A 1 78 ? 12.163 -3.970 -8.264 1.00 91.19 78 MET A N 1
ATOM 623 C CA . MET A 1 78 ? 12.661 -3.867 -9.644 1.00 91.19 78 MET A CA 1
ATOM 624 C C . MET A 1 78 ? 14.162 -4.168 -9.767 1.00 91.19 78 MET A C 1
ATOM 626 O O . MET A 1 78 ? 14.643 -4.570 -10.825 1.00 91.19 78 MET A O 1
ATOM 630 N N . LYS A 1 79 ? 14.937 -4.031 -8.688 1.00 92.25 79 LYS A N 1
ATOM 631 C CA . LYS A 1 79 ? 16.349 -4.446 -8.671 1.00 92.25 79 LYS A CA 1
ATOM 632 C C . LYS A 1 79 ? 16.524 -5.945 -8.431 1.00 92.25 79 LYS A C 1
ATOM 634 O O . LYS A 1 79 ? 17.652 -6.425 -8.557 1.00 92.25 79 LYS A O 1
ATOM 639 N N . SER A 1 80 ? 15.462 -6.675 -8.091 1.00 94.88 80 SER A N 1
ATOM 640 C CA . SER A 1 80 ? 15.535 -8.114 -7.842 1.00 94.88 80 SER A CA 1
ATOM 641 C C . SER A 1 80 ? 16.038 -8.878 -9.070 1.00 94.88 80 SER A C 1
ATOM 643 O O . SER A 1 80 ? 15.794 -8.500 -10.217 1.00 94.88 80 SER A O 1
ATOM 645 N N . SER A 1 81 ? 16.739 -9.990 -8.829 1.00 93.06 81 SER A N 1
ATOM 646 C CA . SER A 1 81 ? 17.253 -10.860 -9.897 1.00 93.06 81 SER A CA 1
ATOM 647 C C . SER A 1 81 ? 16.135 -11.351 -10.827 1.00 93.06 81 SER A C 1
ATOM 649 O O . SER A 1 81 ? 16.290 -11.335 -12.045 1.00 93.06 81 SER A O 1
ATOM 651 N N . ALA A 1 82 ? 14.971 -11.700 -10.265 1.00 93.00 82 ALA A N 1
ATOM 652 C CA . ALA A 1 82 ? 13.810 -12.138 -11.035 1.00 93.00 82 ALA A CA 1
ATOM 653 C C . ALA A 1 82 ? 13.331 -11.059 -12.018 1.00 93.00 82 ALA A C 1
ATOM 655 O O . ALA A 1 82 ? 13.196 -11.334 -13.211 1.00 93.00 82 ALA A O 1
ATOM 656 N N . TYR A 1 83 ? 13.154 -9.821 -11.543 1.00 93.38 83 TYR A N 1
ATOM 657 C CA . TYR A 1 83 ? 12.733 -8.720 -12.406 1.00 93.38 83 TYR A CA 1
ATOM 658 C C . TYR A 1 83 ? 13.801 -8.382 -13.451 1.00 93.38 83 TYR A C 1
ATOM 660 O O . TYR A 1 83 ? 13.487 -8.231 -14.629 1.00 93.38 83 TYR A O 1
ATOM 668 N N . ARG A 1 84 ? 15.084 -8.355 -13.067 1.00 93.31 84 ARG A N 1
ATOM 669 C CA . ARG A 1 84 ? 16.193 -8.145 -14.014 1.00 93.31 84 ARG A CA 1
ATOM 670 C C . ARG A 1 84 ? 16.237 -9.205 -15.111 1.00 93.31 84 ARG A C 1
ATOM 672 O O . ARG A 1 84 ? 16.461 -8.853 -16.263 1.00 93.31 84 ARG A O 1
ATOM 679 N N . ASN A 1 85 ? 16.001 -10.476 -14.789 1.00 95.06 85 ASN A N 1
ATOM 680 C CA . ASN A 1 85 ? 15.948 -11.548 -15.787 1.00 95.06 85 ASN A CA 1
ATOM 681 C C . ASN A 1 85 ? 14.802 -11.343 -16.783 1.00 95.06 85 ASN A C 1
ATOM 683 O O . ASN A 1 85 ? 14.989 -11.526 -17.988 1.00 95.06 85 ASN A O 1
ATOM 687 N N . GLN A 1 86 ? 13.638 -10.908 -16.300 1.00 93.94 86 GLN A N 1
ATOM 688 C CA . GLN A 1 86 ? 12.512 -10.566 -17.164 1.00 93.94 86 GLN A CA 1
ATOM 689 C C . GLN A 1 86 ? 12.838 -9.360 -18.055 1.00 93.94 86 GLN A C 1
ATOM 691 O O . GLN A 1 86 ? 12.639 -9.431 -19.264 1.00 93.94 86 GLN A O 1
ATOM 696 N N . VAL A 1 87 ? 13.429 -8.299 -17.498 1.00 93.19 87 VAL A N 1
ATOM 697 C CA . VAL A 1 87 ? 13.875 -7.124 -18.267 1.00 93.19 87 VAL A CA 1
ATOM 698 C C . VAL A 1 87 ? 14.916 -7.505 -19.319 1.00 93.19 87 VAL A C 1
ATOM 700 O O . VAL A 1 87 ? 14.807 -7.070 -20.459 1.00 93.19 87 VAL A O 1
ATOM 703 N N . MET A 1 88 ? 15.892 -8.353 -18.984 1.00 92.75 88 MET A N 1
ATOM 704 C CA . MET A 1 88 ? 16.877 -8.848 -19.952 1.00 92.75 88 MET A CA 1
ATOM 705 C C . MET A 1 88 ? 16.226 -9.647 -21.081 1.00 92.75 88 MET A C 1
ATOM 707 O O . MET A 1 88 ? 16.689 -9.575 -22.214 1.00 92.75 88 MET A O 1
ATOM 711 N N . THR A 1 89 ? 15.167 -10.401 -20.791 1.00 94.31 89 THR A N 1
ATOM 712 C CA . THR A 1 89 ? 14.410 -11.135 -21.815 1.00 94.31 89 THR A CA 1
ATOM 713 C C . THR A 1 89 ? 13.692 -10.159 -22.741 1.00 94.31 89 THR A C 1
ATOM 715 O O . THR A 1 89 ? 13.916 -10.196 -23.944 1.00 94.31 89 THR A O 1
ATOM 718 N N . VAL A 1 90 ? 12.964 -9.189 -22.180 1.00 93.94 90 VAL A N 1
ATOM 719 C CA . VAL A 1 90 ? 12.299 -8.130 -22.957 1.00 93.94 90 VAL A CA 1
ATOM 720 C C . VAL A 1 90 ? 13.301 -7.335 -23.800 1.00 93.94 90 VAL A C 1
ATOM 722 O O . VAL A 1 90 ? 13.020 -7.027 -24.952 1.00 93.94 90 VAL A O 1
ATOM 725 N N . MET A 1 91 ? 14.487 -7.026 -23.267 1.00 91.69 91 MET A N 1
ATOM 726 C CA . MET A 1 91 ? 15.550 -6.356 -24.025 1.00 91.69 91 MET A CA 1
ATOM 727 C C . MET A 1 91 ? 16.085 -7.218 -25.171 1.00 91.69 91 MET A C 1
ATOM 729 O O . MET A 1 91 ? 16.337 -6.689 -26.249 1.00 91.69 91 MET A O 1
ATOM 733 N N . LYS A 1 92 ? 16.261 -8.528 -24.968 1.00 89.75 92 LYS A N 1
ATOM 734 C CA . LYS A 1 92 ? 16.675 -9.448 -26.040 1.00 89.75 92 LYS A CA 1
ATOM 735 C C . LYS A 1 92 ? 15.628 -9.506 -27.147 1.00 89.75 92 LYS A C 1
ATOM 737 O O . LYS A 1 92 ? 15.993 -9.388 -28.313 1.00 89.75 92 LYS A O 1
ATOM 742 N N . ASP A 1 93 ? 14.356 -9.601 -26.780 1.00 90.44 93 ASP A N 1
ATOM 743 C CA . ASP A 1 93 ? 13.247 -9.617 -27.735 1.00 90.44 93 ASP A CA 1
ATOM 744 C C . ASP A 1 93 ? 13.157 -8.281 -28.490 1.00 90.44 93 ASP A C 1
ATOM 746 O O . ASP A 1 93 ? 12.994 -8.253 -29.709 1.00 90.44 93 ASP A O 1
ATOM 750 N N . ALA A 1 94 ? 13.344 -7.159 -27.785 1.00 89.38 94 ALA A N 1
ATOM 751 C CA . ALA A 1 94 ? 13.373 -5.829 -28.386 1.00 89.38 94 ALA A CA 1
ATOM 752 C C . ALA A 1 94 ? 14.537 -5.672 -29.371 1.00 89.38 94 ALA A C 1
ATOM 754 O O . ALA A 1 94 ? 14.334 -5.142 -30.459 1.00 89.38 94 ALA A O 1
ATOM 755 N N . LEU A 1 95 ? 15.730 -6.176 -29.041 1.00 87.00 95 LEU A N 1
ATOM 756 C CA . LEU A 1 95 ? 16.868 -6.184 -29.961 1.00 87.00 95 LEU A CA 1
ATOM 757 C C . LEU A 1 95 ? 16.577 -7.023 -31.207 1.00 87.00 95 LEU A C 1
ATOM 759 O O . LEU A 1 95 ? 17.026 -6.664 -32.280 1.00 87.00 95 LEU A O 1
ATOM 763 N N . GLN A 1 96 ? 15.808 -8.104 -31.112 1.00 85.25 96 GLN A N 1
ATOM 764 C CA . GLN A 1 96 ? 15.419 -8.900 -32.282 1.00 85.25 96 GLN A CA 1
ATOM 765 C C . GLN A 1 96 ? 14.349 -8.224 -33.155 1.00 85.25 96 GLN A C 1
ATOM 767 O O . GLN A 1 96 ? 14.067 -8.704 -34.255 1.00 85.25 96 GLN A O 1
ATOM 772 N N . SER A 1 97 ? 13.765 -7.111 -32.703 1.00 91.31 97 SER A N 1
ATOM 773 C CA . SER A 1 97 ? 12.808 -6.341 -33.491 1.00 91.31 97 SER A CA 1
ATOM 774 C C . SER A 1 97 ? 13.496 -5.687 -34.697 1.00 91.31 97 SER A C 1
ATOM 776 O O . SER A 1 97 ? 14.473 -4.953 -34.509 1.00 91.31 97 SER A O 1
ATOM 778 N N . PRO A 1 98 ? 12.964 -5.854 -35.925 1.00 88.31 98 PRO A N 1
ATOM 779 C CA . PRO A 1 98 ? 13.497 -5.199 -37.120 1.00 88.31 98 PRO A CA 1
ATOM 780 C C . PRO A 1 98 ? 13.632 -3.679 -36.969 1.00 88.31 98 PRO A C 1
ATOM 782 O O . PRO A 1 98 ? 14.639 -3.108 -37.372 1.00 88.31 98 PRO A O 1
ATOM 785 N N . LEU A 1 99 ? 12.667 -3.032 -36.303 1.00 87.12 99 LEU A N 1
ATOM 786 C CA . LEU A 1 99 ? 12.702 -1.588 -36.050 1.00 87.12 99 LEU A CA 1
ATOM 787 C C . LEU A 1 99 ? 13.911 -1.180 -35.200 1.00 87.12 99 LEU A C 1
ATOM 789 O O . LEU A 1 99 ? 14.571 -0.186 -35.491 1.00 87.12 99 LEU A O 1
ATOM 793 N N . PHE A 1 100 ? 14.212 -1.960 -34.162 1.00 89.81 100 PHE A N 1
ATOM 794 C CA . PHE A 1 100 ? 15.311 -1.660 -33.251 1.00 89.81 100 PHE A CA 1
ATOM 795 C C . PHE A 1 100 ? 16.668 -1.977 -33.889 1.00 89.81 100 PHE A C 1
ATOM 797 O O . PHE A 1 100 ? 17.628 -1.235 -33.700 1.00 89.81 100 PHE A O 1
ATOM 804 N N . MET A 1 101 ? 16.743 -3.041 -34.695 1.00 85.94 101 MET A N 1
ATOM 805 C CA . MET A 1 101 ? 17.933 -3.362 -35.489 1.00 85.94 101 MET A CA 1
ATOM 806 C C . MET A 1 101 ? 18.251 -2.270 -36.510 1.00 85.94 101 MET A C 1
ATOM 808 O O . MET A 1 101 ? 19.410 -1.876 -36.627 1.00 85.94 101 MET A O 1
ATOM 812 N N . ASP A 1 102 ? 17.248 -1.724 -37.195 1.00 90.38 102 ASP A N 1
ATOM 813 C CA . ASP A 1 102 ? 17.447 -0.622 -38.140 1.00 90.38 102 ASP A CA 1
ATOM 814 C C . ASP A 1 102 ? 17.975 0.643 -37.446 1.00 90.38 102 ASP A C 1
ATOM 816 O O . ASP A 1 102 ? 18.886 1.307 -37.952 1.00 90.38 102 ASP A O 1
ATOM 820 N N . GLU A 1 103 ? 17.431 0.989 -36.276 1.00 87.88 103 GLU A N 1
ATOM 821 C CA . GLU A 1 103 ? 17.926 2.108 -35.464 1.00 87.88 103 GLU A CA 1
ATOM 822 C C . GLU A 1 103 ? 19.347 1.864 -34.948 1.00 87.88 103 GLU A C 1
ATOM 824 O O . GLU A 1 103 ? 20.193 2.760 -35.027 1.00 87.88 103 GLU A O 1
ATOM 829 N N . LEU A 1 104 ? 19.642 0.644 -34.493 1.00 89.12 104 LEU A N 1
ATOM 830 C CA . LEU A 1 104 ? 20.976 0.254 -34.046 1.00 89.12 104 LEU A CA 1
ATOM 831 C C . LEU A 1 104 ? 21.996 0.352 -35.187 1.00 89.12 104 LEU A C 1
ATOM 833 O O . LEU A 1 104 ? 23.078 0.905 -34.999 1.00 89.12 104 LEU A O 1
ATOM 837 N N . MET A 1 105 ? 21.649 -0.119 -36.385 1.00 87.88 105 MET A N 1
ATOM 838 C CA . MET A 1 105 ? 22.516 -0.039 -37.564 1.00 87.88 105 MET A CA 1
ATOM 839 C C . MET A 1 105 ? 22.769 1.411 -37.989 1.00 87.88 105 MET A C 1
ATOM 841 O O . MET A 1 105 ? 23.907 1.764 -38.304 1.00 87.88 105 MET A O 1
ATOM 845 N N . LYS A 1 106 ? 21.753 2.284 -37.934 1.00 91.12 106 LYS A N 1
ATOM 846 C CA . LYS A 1 106 ? 21.926 3.732 -38.162 1.00 91.12 106 LYS A CA 1
ATOM 847 C C . LYS A 1 106 ? 22.863 4.360 -37.132 1.00 91.12 106 LYS A C 1
ATOM 849 O O . LYS A 1 106 ? 23.703 5.183 -37.497 1.00 91.12 106 LYS A O 1
ATOM 854 N N . LEU A 1 107 ? 22.743 3.970 -35.863 1.00 90.44 107 LEU A N 1
ATOM 855 C CA . LEU A 1 107 ? 23.610 4.464 -34.794 1.00 90.44 107 LEU A CA 1
ATOM 856 C C . LEU A 1 107 ? 25.063 4.015 -34.997 1.00 90.44 107 LEU A C 1
ATOM 858 O O . LEU A 1 107 ? 25.973 4.835 -34.887 1.00 90.44 107 LEU A O 1
ATOM 862 N N . ILE A 1 108 ? 25.279 2.746 -35.357 1.00 90.94 108 ILE A N 1
ATOM 863 C CA . ILE A 1 108 ? 26.606 2.201 -35.678 1.00 90.94 108 ILE A CA 1
ATOM 864 C C . ILE A 1 108 ? 27.215 2.935 -36.877 1.00 90.94 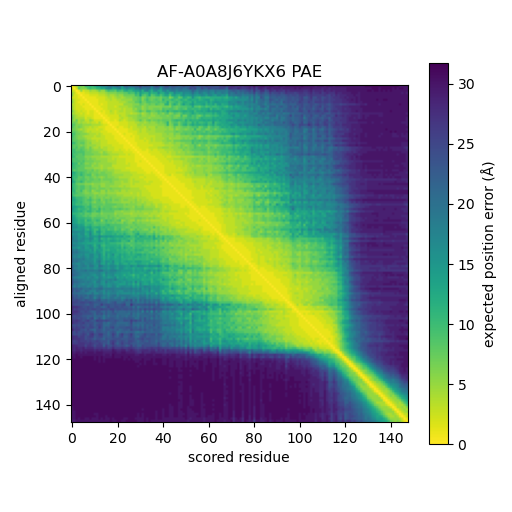108 ILE A C 1
ATOM 866 O O . ILE A 1 108 ? 28.379 3.328 -36.821 1.00 90.94 108 ILE A O 1
ATOM 870 N N . ALA A 1 109 ? 26.440 3.161 -37.941 1.00 91.50 109 ALA A N 1
ATOM 871 C CA . ALA A 1 109 ? 26.905 3.892 -39.117 1.00 91.50 109 ALA A CA 1
ATOM 872 C C . ALA A 1 109 ? 27.336 5.325 -38.763 1.00 91.50 109 ALA A C 1
ATOM 874 O O . ALA A 1 109 ? 28.413 5.766 -39.163 1.00 91.50 109 ALA A O 1
ATOM 875 N N . LYS A 1 110 ? 26.543 6.026 -37.944 1.00 93.06 110 LYS A N 1
ATOM 876 C CA . LYS A 1 110 ? 26.872 7.376 -37.473 1.00 93.06 110 LYS A CA 1
ATOM 877 C C . LYS A 1 110 ? 28.125 7.397 -36.591 1.00 93.06 110 LYS A C 1
ATOM 879 O O . LYS A 1 110 ? 28.976 8.263 -36.772 1.00 93.06 110 LYS A O 1
ATOM 884 N N . ALA A 1 111 ? 28.269 6.436 -35.679 1.00 91.38 111 ALA A N 1
ATOM 885 C CA . ALA A 1 111 ? 29.450 6.320 -34.824 1.00 91.38 111 ALA A CA 1
ATOM 886 C C . ALA A 1 111 ? 30.728 6.055 -35.639 1.00 91.38 111 ALA A C 1
ATOM 888 O O . ALA A 1 111 ? 31.779 6.615 -35.335 1.00 91.38 111 ALA A O 1
ATOM 889 N N . GLN A 1 112 ? 30.647 5.247 -36.702 1.00 89.94 112 GLN A N 1
ATOM 890 C CA . GLN A 1 112 ? 31.769 5.038 -37.623 1.00 89.94 112 GLN A CA 1
ATOM 891 C C . GLN A 1 112 ? 32.110 6.304 -38.411 1.00 89.94 112 GLN A C 1
ATOM 893 O O . GLN A 1 112 ? 33.286 6.625 -38.554 1.00 89.94 112 GLN A O 1
ATOM 898 N N . GLU A 1 113 ? 31.109 7.049 -38.883 1.00 88.19 113 GLU A N 1
ATOM 899 C CA . GLU A 1 113 ? 31.329 8.335 -39.553 1.00 88.19 113 GLU A CA 1
ATOM 900 C C . GLU A 1 113 ? 32.008 9.351 -38.616 1.00 88.19 113 GLU A C 1
ATOM 902 O O . GLU A 1 113 ? 32.901 10.086 -39.034 1.00 88.19 113 GLU A O 1
ATOM 907 N N . GLU A 1 114 ? 31.626 9.379 -37.337 1.00 87.62 114 GLU A N 1
ATOM 908 C CA . GLU A 1 114 ? 32.257 10.217 -36.310 1.00 87.62 114 GLU A CA 1
ATOM 909 C C . GLU A 1 114 ? 33.679 9.760 -35.960 1.00 87.62 114 GLU A C 1
ATOM 911 O O . GLU A 1 114 ? 34.553 10.607 -35.798 1.00 87.62 114 GLU A O 1
ATOM 916 N N . ALA A 1 115 ? 33.944 8.453 -35.914 1.00 82.81 115 ALA A N 1
ATOM 917 C CA . ALA A 1 115 ? 35.282 7.909 -35.671 1.00 82.81 115 ALA A CA 1
ATOM 918 C C . ALA A 1 115 ? 36.230 8.058 -36.878 1.00 82.81 115 ALA A C 1
ATOM 920 O O . ALA A 1 115 ? 37.444 8.151 -36.703 1.00 82.81 115 ALA A O 1
ATOM 921 N N . MET A 1 116 ? 35.693 8.075 -38.103 1.00 78.50 116 MET A N 1
ATOM 922 C CA . MET A 1 116 ? 36.455 8.309 -39.338 1.00 78.50 116 MET A CA 1
ATOM 923 C C . MET A 1 116 ? 36.641 9.794 -39.655 1.00 78.50 116 MET A C 1
ATOM 925 O O . MET A 1 116 ? 37.488 10.133 -40.487 1.00 78.50 116 MET A O 1
ATOM 929 N N . LYS A 1 117 ? 35.891 10.696 -39.007 1.00 78.69 117 LYS A N 1
ATOM 930 C CA . LYS A 1 117 ? 36.220 12.122 -39.046 1.00 78.69 117 LYS A CA 1
ATOM 931 C C . LYS A 1 117 ? 37.602 12.271 -38.417 1.00 78.69 117 LYS A C 1
ATOM 933 O O . LYS A 1 117 ? 37.781 11.868 -37.270 1.00 78.69 117 LYS A O 1
ATOM 938 N N . PRO A 1 118 ? 38.589 12.827 -39.140 1.00 65.56 118 PRO A N 1
ATOM 939 C CA . PRO A 1 118 ? 39.882 13.074 -38.541 1.00 65.56 118 PRO A CA 1
ATOM 940 C C . PRO A 1 118 ? 39.639 13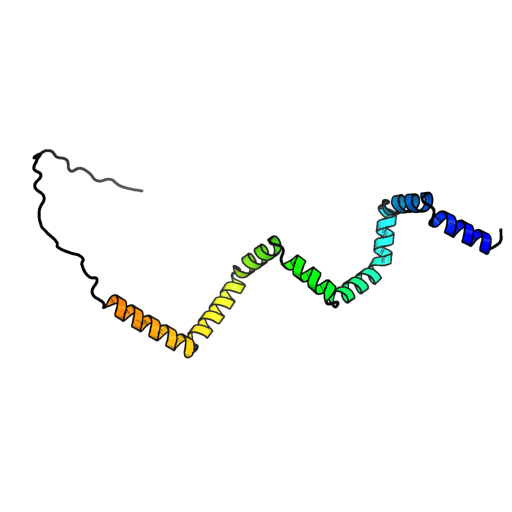.943 -37.312 1.00 65.56 118 PRO A C 1
ATOM 942 O O . PRO A 1 118 ? 39.055 15.027 -37.432 1.00 65.56 118 PRO A O 1
ATOM 945 N N . GLU A 1 119 ? 40.085 13.482 -36.138 1.00 58.69 119 GLU A N 1
ATOM 946 C CA . GLU A 1 119 ? 40.367 14.405 -35.051 1.00 58.69 119 GLU A CA 1
ATOM 947 C C . GLU A 1 119 ? 41.181 15.515 -35.701 1.00 58.69 119 GLU A C 1
ATOM 949 O O . GLU A 1 119 ? 42.275 15.277 -36.230 1.00 58.69 119 GLU A O 1
ATOM 954 N N . LYS A 1 120 ? 40.627 16.730 -35.738 1.00 54.88 120 LYS A N 1
ATOM 955 C CA . LYS A 1 120 ? 41.452 17.904 -35.952 1.00 54.88 120 LYS A CA 1
ATOM 956 C C . LYS A 1 120 ? 42.441 17.877 -34.799 1.00 54.88 120 LYS A C 1
ATOM 958 O O . LYS A 1 120 ? 42.162 18.414 -33.730 1.00 54.88 120 LYS A O 1
ATOM 963 N N . LYS A 1 121 ? 43.595 17.245 -35.032 1.00 45.06 121 LYS A N 1
ATOM 964 C CA . LYS A 1 121 ? 44.845 17.551 -34.364 1.00 45.06 121 LYS A CA 1
ATOM 965 C C . LYS A 1 121 ? 44.936 19.064 -34.416 1.00 45.06 121 LYS A C 1
ATOM 967 O O . LYS A 1 121 ? 45.297 19.645 -35.436 1.00 45.06 121 LYS A O 1
ATOM 972 N N . LYS A 1 122 ? 44.578 19.706 -33.311 1.00 41.41 122 LYS A N 1
ATOM 973 C CA . LYS A 1 122 ? 45.002 21.062 -33.006 1.00 41.41 122 LYS A CA 1
ATOM 974 C C . LYS A 1 122 ? 46.472 20.934 -32.606 1.00 41.41 122 LYS A C 1
ATOM 976 O O . LYS A 1 122 ? 46.831 20.968 -31.438 1.00 41.41 122 LYS A O 1
ATOM 981 N N . GLY A 1 123 ? 47.297 20.617 -33.597 1.00 40.59 123 GLY A N 1
ATOM 982 C CA . GLY A 1 123 ? 48.740 20.580 -33.502 1.00 40.59 123 GLY A CA 1
ATOM 983 C C . GLY A 1 123 ? 49.286 21.704 -34.362 1.00 40.59 123 GLY A C 1
ATOM 984 O O . GLY A 1 123 ? 49.031 21.725 -35.561 1.00 40.59 123 GLY 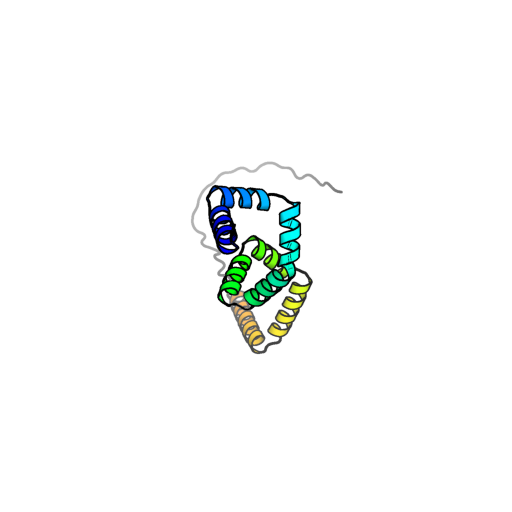A O 1
ATOM 985 N N . GLY A 1 124 ? 50.051 22.590 -33.731 1.00 40.53 124 GLY A N 1
ATOM 986 C CA . GLY A 1 124 ? 51.041 23.412 -34.415 1.00 40.53 124 GLY A CA 1
ATOM 987 C C . GLY A 1 124 ? 50.598 24.827 -34.757 1.00 40.53 124 GLY A C 1
ATOM 988 O O . GLY A 1 124 ? 50.396 25.141 -35.921 1.00 40.53 124 GLY A O 1
ATOM 989 N N . GLU A 1 125 ? 50.589 25.705 -33.757 1.00 34.22 125 GLU A N 1
ATOM 990 C CA . GLU A 1 125 ? 50.995 27.093 -33.979 1.00 34.22 125 GLU A CA 1
ATOM 991 C C . GLU A 1 125 ? 52.231 27.327 -33.110 1.00 34.22 125 GLU A C 1
ATOM 993 O O . GLU A 1 125 ? 52.153 27.583 -31.911 1.00 34.22 125 GLU A O 1
ATOM 998 N N . GLY A 1 126 ? 53.399 27.095 -33.708 1.00 40.34 126 GLY A N 1
ATOM 999 C CA . GLY A 1 126 ? 54.646 27.609 -33.174 1.00 40.34 126 GLY A CA 1
ATOM 1000 C C . GLY A 1 126 ? 54.795 29.052 -33.630 1.00 40.34 126 GLY A C 1
ATOM 1001 O O . GLY A 1 126 ? 54.934 29.285 -34.827 1.00 40.34 126 GLY A O 1
ATOM 1002 N N . SER A 1 127 ? 54.789 29.997 -32.691 1.00 37.28 127 SER A N 1
ATOM 1003 C CA . SER A 1 127 ? 55.566 31.233 -32.802 1.00 37.28 127 SER A CA 1
ATOM 1004 C C . SER A 1 127 ? 55.649 31.953 -31.452 1.00 37.28 127 SER A C 1
ATOM 1006 O O . SER A 1 127 ? 54.628 32.331 -30.888 1.00 37.28 127 SER A O 1
ATOM 1008 N N . GLY A 1 128 ? 56.883 32.173 -30.985 1.00 38.09 128 GLY A N 1
ATOM 1009 C CA . GLY A 1 128 ? 57.254 33.303 -30.128 1.00 38.09 128 GLY A CA 1
ATOM 1010 C C . GLY A 1 128 ? 57.189 33.090 -28.615 1.00 38.09 128 GLY A C 1
ATOM 1011 O O . GLY A 1 128 ? 56.124 33.178 -28.016 1.00 38.09 128 GLY A O 1
ATOM 1012 N N . GLY A 1 129 ? 58.352 32.918 -27.979 1.00 33.25 129 GLY A N 1
ATOM 1013 C CA . GLY A 1 129 ? 58.462 32.955 -26.519 1.00 33.25 129 GLY A CA 1
ATOM 1014 C C . GLY A 1 129 ? 59.856 32.637 -25.988 1.00 33.25 129 GLY A C 1
ATOM 1015 O O . GLY A 1 129 ? 60.066 31.575 -25.417 1.00 33.25 129 GLY A O 1
ATOM 1016 N N . GLU A 1 130 ? 60.795 33.558 -26.205 1.00 38.28 130 GLU A N 1
ATOM 1017 C CA . GLU A 1 130 ? 62.064 33.685 -25.476 1.00 38.28 130 GLU A CA 1
ATOM 1018 C C . GLU A 1 130 ? 61.893 33.521 -23.954 1.00 38.28 130 GLU A C 1
ATOM 1020 O O . GLU A 1 130 ? 60.981 34.090 -23.357 1.00 38.28 130 GLU A O 1
ATOM 1025 N N . GLY A 1 131 ? 62.822 32.807 -23.315 1.00 36.31 131 GLY A N 1
ATOM 1026 C CA . GLY A 1 131 ? 62.904 32.714 -21.857 1.00 36.31 131 GLY A CA 1
ATOM 1027 C C . GLY A 1 131 ? 63.966 31.714 -21.418 1.00 36.31 131 GLY A C 1
ATOM 1028 O O . GLY A 1 131 ? 63.677 30.537 -21.242 1.00 36.31 131 GLY A O 1
ATOM 1029 N N . GLY A 1 132 ? 65.210 32.183 -21.320 1.00 36.06 132 GLY A N 1
ATOM 1030 C CA . GLY A 1 132 ? 66.379 31.379 -20.972 1.00 36.06 132 GLY A CA 1
ATOM 1031 C C . GLY A 1 132 ? 66.511 30.993 -19.493 1.00 36.06 132 GLY A C 1
ATOM 1032 O O . GLY A 1 132 ? 65.726 31.393 -18.638 1.00 36.06 132 GLY A O 1
ATOM 1033 N N . GLY A 1 133 ? 67.591 30.251 -19.229 1.00 34.78 133 GLY A N 1
ATOM 1034 C CA . GLY A 1 133 ? 68.048 29.782 -17.915 1.00 34.78 133 GLY A CA 1
ATOM 1035 C C . GLY A 1 133 ? 67.857 28.268 -17.801 1.00 34.78 133 GLY A C 1
ATOM 1036 O O . GLY A 1 133 ? 66.742 27.804 -17.635 1.00 34.78 133 GLY A O 1
ATOM 1037 N N . GLY A 1 134 ? 68.858 27.408 -17.992 1.00 38.22 134 GLY A N 1
ATOM 1038 C CA . GLY A 1 134 ? 70.205 27.479 -17.431 1.00 38.22 134 GLY A CA 1
ATOM 1039 C C . GLY A 1 134 ? 70.216 26.686 -16.123 1.00 38.22 134 GLY A C 1
ATOM 1040 O O . GLY A 1 134 ? 69.819 27.218 -15.095 1.00 38.22 134 GLY A O 1
ATOM 1041 N N . GLY A 1 135 ? 70.635 25.416 -16.174 1.00 39.53 135 GLY A N 1
ATOM 1042 C CA . GLY A 1 135 ? 70.736 24.570 -14.981 1.00 39.53 135 GLY A CA 1
ATOM 1043 C C . GLY A 1 135 ? 70.772 23.072 -15.272 1.00 39.53 135 GLY A C 1
ATOM 1044 O O . GLY A 1 135 ? 69.846 22.353 -14.914 1.00 39.53 135 GLY A O 1
ATOM 1045 N N . SER A 1 136 ? 71.844 22.605 -15.915 1.00 38.94 136 SER A N 1
ATOM 1046 C CA . SER A 1 136 ? 72.317 21.230 -15.730 1.00 38.94 136 SER A CA 1
ATOM 1047 C C . SER A 1 136 ? 72.886 21.114 -14.321 1.00 38.94 136 SER A C 1
ATOM 1049 O O . SER A 1 136 ? 73.734 21.932 -13.980 1.00 38.94 136 SER A O 1
ATOM 1051 N N . ASP A 1 137 ? 72.431 20.146 -13.526 1.00 36.94 137 ASP A N 1
ATOM 1052 C CA . ASP A 1 137 ? 73.283 19.081 -12.975 1.00 36.94 137 ASP A CA 1
ATOM 1053 C C . ASP A 1 137 ? 72.480 18.141 -12.057 1.00 36.94 137 ASP A C 1
ATOM 1055 O O . ASP A 1 137 ? 71.593 18.577 -11.327 1.00 36.94 137 ASP A O 1
ATOM 1059 N N . GLY A 1 138 ? 72.868 16.862 -12.037 1.00 37.53 138 GLY A N 1
ATOM 1060 C CA . GLY A 1 138 ? 72.815 16.089 -10.794 1.00 37.53 138 GLY A CA 1
ATOM 1061 C C . GLY A 1 138 ? 71.684 15.080 -10.582 1.00 37.53 138 GLY A C 1
ATOM 1062 O O . GLY A 1 138 ? 70.882 15.241 -9.674 1.00 37.53 138 GLY A O 1
ATOM 1063 N N . GLY A 1 139 ? 71.752 13.956 -11.302 1.00 36.34 139 GLY A N 1
ATOM 1064 C CA . GLY A 1 139 ? 72.012 12.664 -10.649 1.00 36.34 139 GLY A CA 1
ATOM 1065 C C . GLY A 1 139 ? 70.855 11.850 -10.047 1.00 36.34 139 GLY A C 1
ATOM 1066 O O . GLY A 1 139 ? 70.000 12.342 -9.324 1.00 36.34 139 GLY A O 1
ATOM 1067 N N . GLY A 1 140 ? 70.956 10.529 -10.242 1.00 39.47 140 GLY A N 1
ATOM 1068 C CA . GLY A 1 140 ? 70.517 9.562 -9.232 1.00 39.47 140 GLY A CA 1
ATOM 1069 C C . GLY A 1 140 ? 69.501 8.525 -9.691 1.00 39.47 140 GLY A C 1
ATOM 1070 O O . GLY A 1 140 ? 68.374 8.511 -9.215 1.00 39.47 140 GLY A O 1
ATOM 1071 N N . GLY A 1 141 ? 69.917 7.604 -10.563 1.00 45.22 141 GLY A N 1
ATOM 1072 C CA . GLY A 1 141 ? 69.246 6.313 -10.684 1.00 45.22 141 GLY A CA 1
ATOM 1073 C C . GLY A 1 141 ? 69.518 5.441 -9.456 1.00 45.22 141 GLY A C 1
ATOM 1074 O O . GLY A 1 141 ? 70.663 5.365 -9.015 1.00 45.22 141 GLY A O 1
ATOM 1075 N N . SER A 1 142 ? 68.463 4.818 -8.924 1.00 40.62 142 SER A N 1
ATOM 1076 C CA . SER A 1 142 ? 68.392 3.676 -7.983 1.00 40.62 142 SER A CA 1
ATOM 1077 C C . SER A 1 142 ? 66.958 3.666 -7.415 1.00 40.62 142 SER A C 1
ATOM 1079 O O . SER A 1 142 ? 66.422 4.728 -7.147 1.00 40.62 142 SER A O 1
ATOM 1081 N N . GLN A 1 143 ? 66.234 2.577 -7.175 1.00 43.31 143 GLN A N 1
ATOM 1082 C CA . GLN A 1 143 ? 66.519 1.154 -7.248 1.00 43.31 143 GLN A CA 1
ATOM 1083 C C . GLN A 1 143 ? 65.200 0.391 -7.017 1.00 43.31 143 GLN A C 1
ATOM 1085 O O . GLN A 1 143 ? 64.266 0.891 -6.398 1.00 43.31 143 GLN A O 1
ATOM 1090 N N . ALA A 1 144 ? 65.170 -0.828 -7.548 1.00 45.53 144 ALA A N 1
ATOM 1091 C CA . ALA A 1 144 ? 64.215 -1.907 -7.327 1.00 45.53 144 ALA A CA 1
ATOM 1092 C C . ALA A 1 144 ? 63.683 -2.106 -5.886 1.00 45.53 144 ALA A C 1
ATOM 1094 O O . ALA A 1 144 ? 64.427 -1.996 -4.915 1.00 45.53 144 ALA A O 1
ATOM 1095 N N . GLY A 1 145 ? 62.439 -2.594 -5.810 1.00 43.97 145 GLY A N 1
ATOM 1096 C CA . GLY A 1 145 ? 61.839 -3.360 -4.700 1.00 43.97 145 GLY A CA 1
ATOM 1097 C C . GLY A 1 145 ? 60.309 -3.363 -4.859 1.00 43.97 145 GLY A C 1
ATOM 1098 O O . GLY A 1 145 ? 59.730 -2.290 -4.913 1.00 43.97 145 GLY A O 1
ATOM 1099 N N . GLY A 1 146 ? 59.580 -4.461 -5.114 1.00 44.28 146 GLY A N 1
ATOM 1100 C CA . GLY A 1 146 ? 59.537 -5.738 -4.384 1.00 44.28 146 GLY A CA 1
ATOM 1101 C C . GLY A 1 146 ? 58.723 -5.526 -3.099 1.00 44.28 146 GLY A C 1
ATOM 1102 O O . GLY A 1 146 ? 59.109 -4.682 -2.308 1.00 44.28 146 GLY A O 1
ATOM 1103 N N . GLY A 1 147 ? 57.607 -6.177 -2.787 1.00 46.25 147 GLY A N 1
ATOM 1104 C CA . GLY A 1 147 ? 56.826 -7.283 -3.331 1.00 46.25 147 GLY A CA 1
ATOM 1105 C C . GLY A 1 147 ? 55.667 -7.544 -2.345 1.00 46.25 147 GLY A C 1
ATOM 1106 O O . GLY A 1 147 ? 55.550 -6.813 -1.362 1.00 46.25 147 GLY A O 1
ATOM 1107 N N . GLY A 1 148 ? 54.892 -8.608 -2.575 1.00 40.25 148 GLY A N 1
ATOM 1108 C CA . GLY A 1 148 ? 54.011 -9.223 -1.566 1.00 40.25 148 GLY A CA 1
ATOM 1109 C C . GLY A 1 148 ? 52.607 -8.652 -1.474 1.00 40.25 148 GLY A C 1
ATOM 1110 O O . GLY A 1 148 ? 52.444 -7.609 -0.812 1.00 40.25 148 GLY A O 1
#

Mean predicted aligned error: 16.68 Å

Secondary structure (DSSP, 8-state):
--HHHHHHHHHHHHHSHHHHHHHHHHHH-HHHHHHHHHHHHHHHHHHHHHHTTSHHHHHHHHHHHTSHHHHHHHHHHHTSHHHHHHHHHHHHHHHTSHHHHHHHHHHHHHHHHHHHS-------------------------------

Solvent-accessible surface area (backbone atoms only — not comparable to full-atom values): 8995 Å² total; per-residue (Å²): 133,54,76,64,55,52,52,51,51,52,52,52,46,57,71,30,71,68,29,48,53,50,48,53,58,48,59,69,33,67,68,54,40,49,54,51,52,60,71,44,44,66,61,51,51,50,49,51,59,53,40,66,71,33,68,69,53,40,51,52,50,53,55,59,57,67,33,71,69,50,47,50,54,52,54,53,52,57,67,31,69,71,45,44,52,52,51,52,48,54,50,51,56,46,54,70,32,68,72,48,4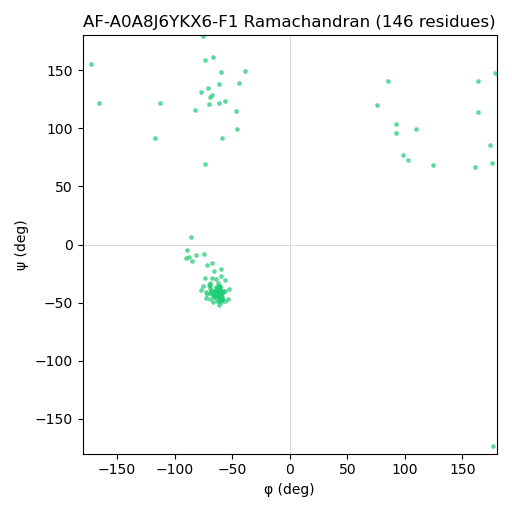3,54,51,50,51,53,50,51,53,50,53,49,54,58,70,67,45,73,76,79,71,89,68,85,85,86,78,89,80,90,79,85,83,88,79,90,82,82,90,79,91,82,79,90,78,89,80,136

Nearest PDB structures (foldseek):
  4o8w-assembly1_A  TM=8.047E-01  e=1.811E-06  Geobacillus kaustophilus HTA426

pLDDT: mean 80.7, std 20.65, range [33.25, 96.81]

Radius of gyration: 40.84 Å; Cα contacts (8 Å, |Δi|>4): 27; chains: 1; bounding box: 118×46×75 Å